Protein AF-A0A2V6X4W9-F1 (afdb_monomer)

Foldseek 3Di:
DAFEEEEEAQDPVVSVVVCVVSVVVRHHYDYDNALVRSLVVCVVPPGQAYEFEQDGPPDGRVVSLVVLCVDPSRVPRYYHYDYPDDDDPPPD

pLDDT: mean 92.07, std 12.54, range [44.91, 98.44]

Secondary structure (DSSP, 8-state):
-PPEEEEE-SSHHHHHHHHHHHHHTT-EEEEESSHHHHHHHHHHS--SEEEE-SS-SSS-HHHHHHHHHHSTTTTTS-EEE--S--S-----

Sequence (92 aa):
MAQEVLVVEDEPDIRRLIVLHLERDGFRCRTASNGPEALREARAVVPDLVVLDLMLPELDGLEVCRQLRRDASTAAVPIIMLTAKSDEVDRV

Nearest PDB structures (foldseek):
  6rh1-assembly1_C  TM=9.771E-01  e=4.136E-08  Thermotoga maritima
  3c3m-assembly1_A-2  TM=9.423E-01  e=3.621E-08  Methanoculleus marisnigri JR1
  3gt7-assembly1_A  TM=9.431E-01  e=3.703E-07  Syntrophus aciditrophicus SB
  4h60-assembly1_A  TM=9.564E-01  e=7.689E-07  Vibrio cholerae O395
  4hnr-assembly1_A  TM=9.604E-01  e=1.597E-06  Vibrio cholerae

Radius of gyration: 12.26 Å; Cα contacts (8 Å, |Δi|>4): 159; chains: 1; bounding box: 31×26×31 Å

Mean predicted aligned error: 4.44 Å

Solvent-accessible surface area (backbone atoms only — not comparable to full-atom values): 5168 Å² total; per-residue (Å²): 130,70,52,37,32,37,40,31,36,56,55,67,67,60,42,49,53,53,46,54,53,42,45,73,73,56,36,41,75,48,78,20,55,32,28,71,51,37,57,50,48,42,69,76,50,68,41,67,31,34,41,34,28,48,86,31,57,102,33,40,28,65,57,42,50,52,53,37,53,69,34,87,84,38,39,83,44,50,72,46,80,54,61,93,74,90,70,80,82,79,86,123

Structure (mmCIF, N/CA/C/O backbone):
data_AF-A0A2V6X4W9-F1
#
_entry.id   AF-A0A2V6X4W9-F1
#
loop_
_atom_site.group_PDB
_atom_site.id
_atom_site.type_symbol
_atom_site.label_atom_id
_atom_site.label_alt_id
_atom_site.label_comp_id
_atom_site.label_asym_id
_atom_site.label_entity_id
_atom_site.label_seq_id
_atom_site.pdbx_PDB_ins_code
_atom_site.Cartn_x
_atom_site.Cartn_y
_atom_site.Cartn_z
_atom_site.occupancy
_atom_site.B_iso_or_equiv
_atom_site.auth_seq_id
_atom_site.auth_comp_id
_atom_site.auth_asym_id
_atom_site.auth_atom_id
_atom_site.pdbx_PDB_model_num
ATOM 1 N N . MET A 1 1 ? -19.042 6.280 8.694 1.00 57.06 1 MET A N 1
ATOM 2 C CA . MET A 1 1 ? -17.777 6.995 8.412 1.00 57.06 1 MET A CA 1
ATOM 3 C C . MET A 1 1 ? -17.179 6.366 7.167 1.00 57.06 1 MET A C 1
ATOM 5 O O . MET A 1 1 ? -17.341 5.163 7.020 1.00 57.06 1 MET A O 1
ATOM 9 N N . ALA A 1 2 ? -16.587 7.144 6.259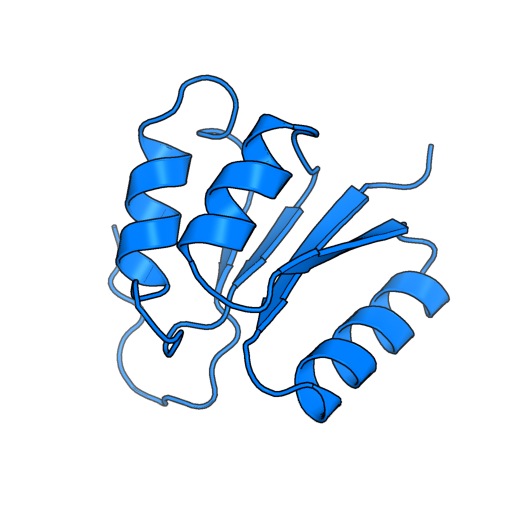 1.00 65.81 2 ALA A N 1
ATOM 10 C CA . ALA A 1 2 ? -15.958 6.579 5.064 1.00 65.81 2 ALA A CA 1
ATOM 11 C C . ALA A 1 2 ? -14.649 5.880 5.456 1.00 65.81 2 ALA A C 1
ATOM 13 O O . ALA A 1 2 ? -13.797 6.519 6.087 1.00 65.81 2 ALA A O 1
ATOM 14 N N . GLN A 1 3 ? -14.533 4.599 5.106 1.00 90.38 3 GLN A N 1
ATOM 15 C CA . GLN A 1 3 ? -13.349 3.779 5.363 1.00 90.38 3 GLN A CA 1
ATOM 16 C C . GLN A 1 3 ? -12.161 4.294 4.540 1.00 90.38 3 GLN A C 1
ATOM 18 O O . GLN A 1 3 ? -12.336 4.738 3.401 1.00 90.38 3 GLN A O 1
ATOM 23 N N . GLU A 1 4 ? -10.977 4.297 5.142 1.00 96.12 4 GLU A N 1
ATOM 24 C CA . GLU A 1 4 ? -9.744 4.829 4.566 1.00 96.12 4 GLU A CA 1
ATOM 25 C C . GLU A 1 4 ? -8.895 3.683 4.003 1.00 96.12 4 GLU A C 1
ATOM 27 O O . GLU A 1 4 ? -8.514 2.765 4.726 1.00 96.12 4 GLU A O 1
ATOM 32 N N . VAL A 1 5 ? -8.621 3.715 2.699 1.00 98.12 5 VAL A N 1
ATOM 33 C CA . VAL A 1 5 ? -7.848 2.692 1.985 1.00 98.12 5 VAL A CA 1
ATOM 34 C C . VAL A 1 5 ? -6.506 3.279 1.568 1.00 98.12 5 VAL A C 1
ATOM 36 O O . VAL A 1 5 ? -6.458 4.317 0.906 1.00 98.12 5 VAL A O 1
ATOM 39 N N . LEU A 1 6 ? -5.411 2.609 1.920 1.00 98.44 6 LEU A N 1
ATOM 40 C CA . LEU A 1 6 ? -4.084 2.935 1.406 1.00 98.44 6 LEU A CA 1
ATOM 41 C C . LEU A 1 6 ? -3.820 2.122 0.135 1.00 98.44 6 LEU A C 1
ATOM 43 O O . LEU A 1 6 ? -3.786 0.897 0.181 1.00 98.44 6 LEU A O 1
ATOM 47 N N . VAL A 1 7 ? -3.625 2.804 -0.990 1.00 98.38 7 VAL A N 1
ATOM 48 C CA . VAL A 1 7 ? -3.277 2.200 -2.282 1.00 98.38 7 VAL A CA 1
ATOM 49 C C . VAL A 1 7 ? -1.782 2.377 -2.526 1.00 98.38 7 VAL A C 1
ATOM 51 O O . VAL A 1 7 ? -1.298 3.508 -2.602 1.00 98.38 7 VAL A O 1
ATOM 54 N N . VAL A 1 8 ? -1.057 1.272 -2.653 1.00 98.31 8 VAL A N 1
ATOM 55 C CA . VAL A 1 8 ? 0.391 1.238 -2.867 1.00 98.31 8 VAL A CA 1
ATOM 56 C C . VAL A 1 8 ? 0.672 0.584 -4.212 1.00 98.31 8 VAL A C 1
ATOM 58 O O . VAL A 1 8 ? 0.460 -0.612 -4.377 1.00 98.31 8 VAL A O 1
ATOM 61 N N . GLU A 1 9 ? 1.108 1.393 -5.165 1.00 97.75 9 GLU A N 1
ATOM 62 C CA . GLU A 1 9 ? 1.283 1.024 -6.572 1.00 97.75 9 GLU A CA 1
ATOM 63 C C . GLU A 1 9 ? 2.247 2.044 -7.175 1.00 97.75 9 GLU A C 1
ATOM 65 O O . GLU A 1 9 ? 2.043 3.243 -6.962 1.00 97.75 9 GLU A O 1
ATOM 70 N N . ASP A 1 10 ? 3.298 1.637 -7.877 1.00 97.12 10 ASP A N 1
ATOM 71 C CA . ASP A 1 10 ? 4.278 2.572 -8.433 1.00 97.12 10 ASP A CA 1
ATOM 72 C C . ASP A 1 10 ? 3.818 3.144 -9.779 1.00 97.12 10 ASP A C 1
ATOM 74 O O . ASP A 1 10 ? 4.001 4.346 -10.023 1.00 97.12 10 ASP A O 1
ATOM 78 N N . GLU A 1 11 ? 3.081 2.368 -10.578 1.00 96.88 11 GLU A N 1
ATOM 79 C CA . GLU A 1 11 ? 2.547 2.800 -11.869 1.00 96.88 11 GLU A CA 1
ATOM 80 C C . GLU A 1 11 ? 1.398 3.824 -11.702 1.00 96.88 11 GLU A C 1
ATOM 82 O O . GLU A 1 11 ? 0.304 3.489 -11.230 1.00 96.88 11 GLU A O 1
ATOM 87 N N . PRO A 1 12 ? 1.577 5.103 -12.103 1.00 96.81 12 PRO A N 1
ATOM 88 C CA . PRO A 1 12 ? 0.600 6.160 -11.822 1.00 96.81 12 PRO A CA 1
ATOM 89 C C . PRO A 1 12 ? -0.790 5.910 -12.411 1.00 96.81 12 PRO A C 1
ATOM 91 O O . PRO A 1 12 ? -1.792 6.254 -11.777 1.00 96.81 12 PRO A O 1
ATOM 94 N N . ASP A 1 13 ? -0.855 5.309 -13.599 1.00 96.94 13 ASP A N 1
ATOM 95 C CA . ASP A 1 13 ? -2.113 5.034 -14.294 1.00 96.94 13 ASP A CA 1
ATOM 96 C C . ASP A 1 13 ? -2.910 3.924 -13.593 1.00 96.94 13 ASP A C 1
ATOM 98 O O . ASP A 1 13 ? -4.117 4.075 -13.377 1.00 96.94 13 ASP A O 1
ATOM 102 N N . ILE A 1 14 ? -2.237 2.855 -13.150 1.00 96.38 14 ILE A N 1
ATOM 103 C CA . ILE A 1 14 ? -2.850 1.765 -12.376 1.00 96.38 14 ILE A CA 1
ATOM 104 C C . ILE A 1 14 ? -3.319 2.296 -11.021 1.00 96.38 14 ILE A C 1
ATOM 106 O O . ILE A 1 14 ? -4.487 2.131 -10.653 1.00 96.38 14 ILE A O 1
ATOM 110 N N . ARG A 1 15 ? -2.455 3.036 -10.315 1.00 97.75 15 ARG A N 1
ATOM 111 C CA . ARG A 1 15 ? -2.791 3.663 -9.031 1.00 97.75 15 ARG A CA 1
ATOM 112 C C . ARG A 1 15 ? -4.022 4.555 -9.152 1.00 97.75 15 ARG A C 1
ATOM 114 O O . ARG A 1 15 ? -4.934 4.478 -8.327 1.00 97.75 15 ARG A O 1
ATOM 121 N N . ARG A 1 16 ? -4.083 5.387 -10.199 1.00 97.88 16 ARG A N 1
ATOM 122 C CA . ARG A 1 16 ? -5.224 6.274 -10.452 1.00 97.88 16 ARG A CA 1
ATOM 123 C C . ARG A 1 16 ? -6.499 5.491 -10.749 1.00 97.88 16 ARG A C 1
ATOM 125 O O . ARG A 1 16 ? -7.563 5.896 -10.277 1.00 97.88 16 ARG A O 1
ATOM 132 N N . LEU A 1 17 ? -6.405 4.394 -11.498 1.00 97.69 17 LEU A N 1
ATOM 133 C CA . LEU A 1 17 ? -7.540 3.528 -11.802 1.00 97.69 17 LEU A CA 1
ATOM 134 C C . LEU A 1 17 ? -8.121 2.895 -10.531 1.00 97.69 17 LEU A C 1
ATOM 136 O O . LEU A 1 17 ? -9.339 2.923 -10.352 1.00 97.69 17 LEU A O 1
ATOM 140 N N . ILE A 1 18 ? -7.273 2.371 -9.642 1.00 97.44 18 ILE A N 1
ATOM 141 C CA . ILE A 1 18 ? -7.695 1.770 -8.367 1.00 97.44 18 ILE A CA 1
ATOM 142 C C . ILE A 1 18 ? -8.399 2.817 -7.497 1.00 97.44 18 ILE A C 1
ATOM 144 O O . ILE A 1 18 ? -9.528 2.595 -7.056 1.00 97.44 18 ILE A O 1
ATOM 148 N N . VAL A 1 19 ? -7.769 3.983 -7.309 1.00 98.06 19 VAL A N 1
ATOM 149 C CA . VAL A 1 19 ? -8.334 5.092 -6.523 1.00 98.06 19 VAL A CA 1
ATOM 150 C C . VAL A 1 19 ? -9.692 5.521 -7.073 1.00 98.06 19 VAL A C 1
ATOM 152 O O . VAL A 1 19 ? -10.641 5.644 -6.307 1.00 98.06 19 VAL A O 1
ATOM 155 N N . LEU A 1 20 ? -9.824 5.685 -8.394 1.00 98.12 20 LEU A N 1
ATOM 156 C CA . LEU A 1 20 ? -11.088 6.086 -9.016 1.00 98.12 20 LEU A CA 1
ATOM 157 C C . LEU A 1 20 ? -12.230 5.110 -8.696 1.00 98.12 20 LEU A C 1
ATOM 159 O O . LEU A 1 20 ? -13.354 5.550 -8.464 1.00 98.12 20 LEU A O 1
ATOM 163 N N . HIS A 1 21 ? -11.973 3.801 -8.710 1.00 97.31 21 HIS A N 1
ATOM 164 C CA . HIS A 1 21 ? -13.002 2.805 -8.401 1.00 97.31 21 HIS A CA 1
ATOM 165 C C . HIS A 1 21 ? -13.376 2.821 -6.916 1.00 97.31 21 HIS A C 1
ATOM 167 O O . HIS A 1 21 ? -14.559 2.881 -6.594 1.00 97.31 21 HIS A O 1
ATOM 173 N N . LEU A 1 22 ? -12.386 2.862 -6.022 1.00 97.00 22 LEU A N 1
ATOM 174 C CA . LEU A 1 22 ? -12.621 2.926 -4.578 1.00 97.00 22 LEU A CA 1
ATOM 175 C C . LEU A 1 22 ? -13.369 4.206 -4.166 1.00 97.00 22 LEU A C 1
ATOM 177 O O . LEU A 1 22 ? -14.332 4.149 -3.404 1.00 97.00 22 LEU A O 1
ATOM 181 N N . GLU A 1 23 ? -12.983 5.366 -4.700 1.00 96.88 23 GLU A N 1
ATOM 182 C CA . GLU A 1 23 ? -13.667 6.634 -4.415 1.00 96.88 23 GLU A CA 1
ATOM 183 C C . GLU A 1 23 ? -15.114 6.633 -4.928 1.00 96.88 23 GLU A C 1
ATOM 185 O O . GLU A 1 23 ? -16.008 7.150 -4.254 1.00 96.88 23 GLU A O 1
ATOM 190 N N . ARG A 1 24 ? -15.378 6.013 -6.089 1.00 96.81 24 ARG A N 1
ATOM 191 C CA . ARG A 1 24 ? -16.745 5.838 -6.615 1.00 96.81 24 ARG A CA 1
ATOM 192 C C . ARG A 1 24 ? -17.621 4.975 -5.708 1.00 96.81 24 ARG A C 1
ATOM 194 O O . ARG A 1 24 ? -18.821 5.233 -5.634 1.00 96.81 24 ARG A O 1
ATOM 201 N N . ASP A 1 25 ? -17.024 4.020 -5.004 1.00 95.50 25 ASP A N 1
ATOM 202 C CA . ASP A 1 25 ? -17.706 3.157 -4.037 1.00 95.50 25 ASP A CA 1
ATOM 203 C C . ASP A 1 25 ? -17.797 3.787 -2.628 1.00 95.50 25 ASP A C 1
ATOM 205 O O . ASP A 1 25 ? -18.355 3.192 -1.706 1.00 95.50 25 ASP A O 1
ATOM 209 N N . GLY A 1 26 ? -17.311 5.023 -2.456 1.00 96.25 26 GLY A N 1
ATOM 210 C CA . GLY A 1 26 ? -17.456 5.810 -1.227 1.00 96.25 26 GLY A CA 1
ATOM 211 C C . GLY A 1 26 ? -16.309 5.672 -0.221 1.00 96.25 26 GLY A C 1
ATOM 212 O O . GLY A 1 26 ? -16.431 6.155 0.910 1.00 96.25 26 GLY A O 1
ATOM 213 N N . PHE A 1 27 ? -15.197 5.045 -0.610 1.00 97.19 27 PHE A N 1
ATOM 214 C CA . PHE A 1 27 ? -13.977 4.992 0.195 1.00 97.19 27 PHE A CA 1
ATOM 215 C C . PHE A 1 27 ? -13.177 6.294 0.084 1.00 97.19 27 PHE A C 1
ATOM 217 O O . PHE A 1 27 ? -13.256 7.018 -0.907 1.00 97.19 27 PHE A O 1
ATOM 224 N N . ARG A 1 28 ? -12.370 6.591 1.107 1.00 97.19 28 ARG A N 1
ATOM 225 C CA . ARG A 1 28 ? -11.323 7.619 1.021 1.00 97.19 28 ARG A CA 1
ATOM 226 C C . ARG A 1 28 ? -10.002 6.937 0.720 1.00 97.19 28 ARG A C 1
ATOM 228 O O . ARG A 1 28 ? -9.685 5.942 1.364 1.00 97.19 28 ARG A O 1
ATOM 235 N N . CYS A 1 29 ? -9.225 7.482 -0.206 1.00 96.94 29 CYS A N 1
ATOM 236 C CA . CYS A 1 29 ? -7.954 6.885 -0.592 1.00 96.94 29 CYS A CA 1
ATOM 237 C C . CYS A 1 29 ? -6.765 7.742 -0.157 1.00 96.94 29 CYS A C 1
ATOM 239 O O . CYS A 1 29 ? -6.733 8.951 -0.386 1.00 96.94 29 CYS A O 1
ATOM 241 N N . ARG A 1 30 ? -5.756 7.084 0.415 1.00 97.69 30 ARG A N 1
ATOM 242 C CA . ARG A 1 30 ? -4.371 7.566 0.443 1.00 97.69 30 ARG A CA 1
ATOM 243 C C . ARG A 1 30 ? -3.552 6.760 -0.543 1.00 97.69 30 ARG A C 1
ATOM 245 O O . ARG A 1 30 ? -3.890 5.620 -0.849 1.00 97.69 30 ARG A O 1
ATOM 252 N N . THR A 1 31 ? -2.470 7.348 -1.026 1.00 98.19 31 THR A N 1
ATOM 253 C CA . THR A 1 31 ? -1.618 6.723 -2.033 1.00 98.19 31 THR A CA 1
ATOM 254 C C . THR A 1 31 ? -0.169 6.716 -1.599 1.00 98.19 31 THR A C 1
ATOM 256 O O . THR A 1 31 ? 0.296 7.698 -1.027 1.00 98.19 31 THR A O 1
ATOM 259 N N . ALA A 1 32 ? 0.541 5.655 -1.960 1.00 98.06 32 ALA A N 1
ATOM 260 C CA . ALA A 1 32 ? 1.991 5.584 -1.935 1.00 98.06 32 ALA A CA 1
ATOM 261 C C . ALA A 1 32 ? 2.499 4.997 -3.258 1.00 98.06 32 ALA A C 1
ATOM 263 O O . ALA A 1 32 ? 1.814 4.195 -3.891 1.00 98.06 32 ALA A O 1
ATOM 264 N N . SER A 1 33 ? 3.688 5.420 -3.670 1.00 97.38 33 SER A N 1
ATOM 265 C CA . SER A 1 33 ? 4.333 5.032 -4.930 1.00 97.38 33 SER A CA 1
ATOM 266 C C . SER A 1 33 ? 5.527 4.094 -4.749 1.00 97.38 33 SER A C 1
ATOM 268 O O . SER A 1 33 ? 6.102 3.627 -5.725 1.00 97.38 33 SER A O 1
ATOM 270 N N . ASN A 1 34 ? 5.915 3.820 -3.503 1.00 97.62 34 ASN A N 1
ATOM 271 C CA . ASN A 1 34 ? 6.978 2.888 -3.144 1.00 97.62 34 ASN A CA 1
ATOM 272 C C . ASN A 1 34 ? 6.775 2.368 -1.711 1.00 97.62 34 ASN A C 1
ATOM 274 O O . ASN A 1 34 ? 5.927 2.865 -0.958 1.00 97.62 34 ASN A O 1
ATOM 278 N N . GLY A 1 35 ? 7.561 1.364 -1.318 1.00 97.00 35 GLY A N 1
ATOM 279 C CA . GLY A 1 35 ? 7.435 0.750 0.004 1.00 97.00 35 GLY A CA 1
ATOM 280 C C . GLY A 1 35 ? 7.728 1.686 1.190 1.00 97.00 35 GLY A C 1
ATOM 281 O 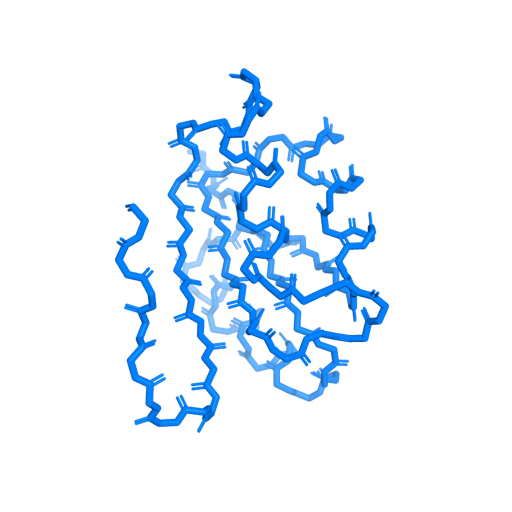O . GLY A 1 35 ? 6.936 1.704 2.137 1.00 97.00 35 GLY A O 1
ATOM 282 N N . PRO A 1 36 ? 8.801 2.504 1.185 1.00 97.88 36 PRO A N 1
ATOM 283 C CA . PRO A 1 36 ? 9.054 3.464 2.264 1.00 97.88 36 PRO A CA 1
ATOM 284 C C . PRO A 1 36 ? 7.921 4.477 2.469 1.00 97.88 36 PRO A C 1
ATOM 286 O O . PRO A 1 36 ? 7.544 4.768 3.608 1.00 97.88 36 PRO A O 1
ATOM 289 N N . GLU A 1 37 ? 7.343 4.990 1.381 1.00 98.19 37 GLU A N 1
ATOM 290 C CA . GLU A 1 37 ? 6.183 5.875 1.430 1.00 98.19 37 GLU A CA 1
ATOM 291 C C . GLU A 1 37 ? 4.961 5.156 2.010 1.00 98.19 37 GLU A C 1
ATOM 293 O O . GLU A 1 37 ? 4.295 5.710 2.884 1.00 98.19 37 GLU A O 1
ATOM 298 N N . ALA A 1 38 ? 4.717 3.903 1.613 1.00 97.94 38 ALA A N 1
ATOM 299 C CA . ALA A 1 38 ? 3.613 3.101 2.134 1.00 97.94 38 ALA A CA 1
ATOM 300 C C . ALA A 1 38 ? 3.687 2.921 3.654 1.00 97.94 38 ALA A C 1
ATOM 302 O O . ALA A 1 38 ? 2.702 3.142 4.358 1.00 97.94 38 ALA A O 1
ATOM 303 N N . LEU A 1 39 ? 4.868 2.581 4.179 1.00 98.00 39 LEU A N 1
ATOM 304 C CA . LEU A 1 39 ? 5.087 2.424 5.619 1.00 98.00 39 LEU A CA 1
ATOM 305 C C . LEU A 1 39 ? 4.915 3.747 6.373 1.00 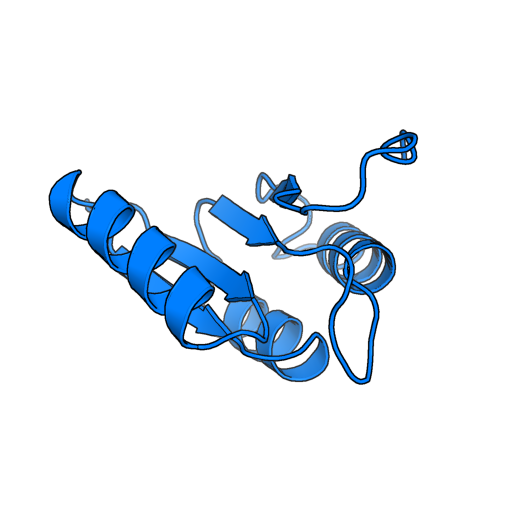98.00 39 LEU A C 1
ATOM 307 O O . LEU A 1 39 ? 4.386 3.765 7.486 1.00 98.00 39 LEU A O 1
ATOM 311 N N . ARG A 1 40 ? 5.361 4.86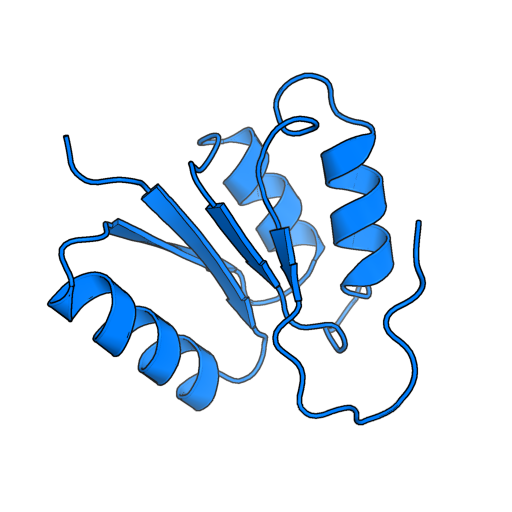1 5.781 1.00 97.81 40 ARG A N 1
ATOM 312 C CA . ARG A 1 40 ? 5.199 6.201 6.358 1.00 97.81 40 ARG A CA 1
ATOM 313 C C . ARG A 1 40 ? 3.724 6.594 6.433 1.00 97.81 40 ARG A C 1
ATOM 315 O O . ARG A 1 40 ? 3.278 7.026 7.494 1.00 97.81 40 ARG A O 1
ATOM 322 N N . GLU A 1 41 ? 2.978 6.432 5.344 1.00 97.81 41 GLU A N 1
ATOM 323 C CA . GLU A 1 41 ? 1.554 6.780 5.284 1.00 97.81 41 GLU A CA 1
ATOM 324 C C . GLU A 1 41 ? 0.711 5.882 6.201 1.00 97.81 41 GLU A C 1
ATOM 326 O O . GLU A 1 41 ? -0.096 6.402 6.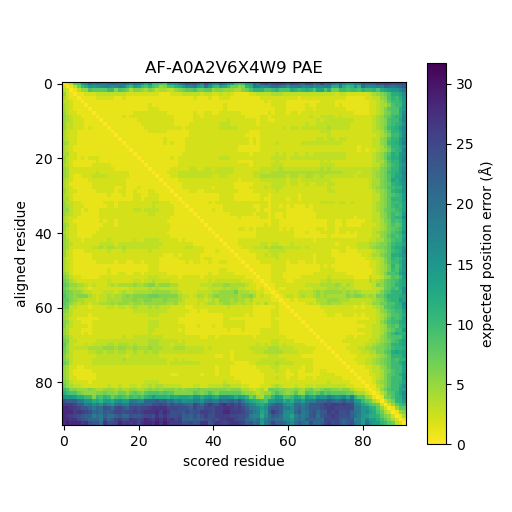969 1.00 97.81 41 GLU A O 1
ATOM 331 N N . ALA A 1 42 ? 0.961 4.566 6.220 1.00 97.44 42 ALA A N 1
ATOM 332 C CA . ALA A 1 42 ? 0.232 3.622 7.074 1.00 97.44 42 ALA A CA 1
ATOM 333 C C . ALA A 1 42 ? 0.411 3.889 8.580 1.00 97.44 42 ALA A C 1
ATOM 335 O O . ALA A 1 42 ? -0.491 3.619 9.369 1.00 97.44 42 ALA A O 1
ATOM 336 N N . ARG A 1 43 ? 1.570 4.422 8.991 1.00 95.69 43 ARG A N 1
ATOM 337 C CA . ARG A 1 43 ? 1.829 4.827 10.385 1.00 95.69 43 ARG A CA 1
ATOM 338 C C . ARG A 1 43 ? 1.279 6.210 10.712 1.00 95.69 43 ARG A C 1
ATOM 340 O O . ARG A 1 43 ? 0.926 6.464 11.860 1.00 95.69 43 ARG A O 1
ATOM 347 N N . ALA A 1 44 ? 1.247 7.115 9.734 1.00 95.94 44 ALA A N 1
ATOM 348 C CA . ALA A 1 44 ? 0.705 8.456 9.922 1.00 95.94 44 ALA A CA 1
ATOM 349 C C . ALA A 1 44 ? -0.815 8.414 10.117 1.00 95.94 44 ALA A C 1
ATOM 351 O O . ALA A 1 44 ? -1.344 9.098 10.994 1.00 95.94 44 ALA A O 1
ATOM 352 N N . VAL A 1 45 ? -1.504 7.594 9.321 1.00 95.44 45 VAL A N 1
ATOM 353 C CA . VAL A 1 45 ? -2.932 7.313 9.457 1.00 95.44 45 VAL A CA 1
ATOM 354 C C . VAL A 1 45 ? -3.147 5.829 9.209 1.00 95.44 45 VAL A C 1
ATOM 356 O O . VAL A 1 45 ? -2.989 5.364 8.084 1.00 95.44 45 VAL A O 1
ATOM 359 N N . VAL A 1 46 ? -3.511 5.099 10.267 1.00 96.81 46 VAL A N 1
ATOM 360 C CA . VAL A 1 46 ? -3.782 3.658 10.187 1.00 96.81 46 VAL A CA 1
ATOM 361 C C . VAL A 1 46 ? -5.008 3.442 9.294 1.00 96.81 46 VAL A C 1
ATOM 363 O O . VAL A 1 46 ? -6.097 3.881 9.674 1.00 96.81 46 VAL A O 1
ATOM 366 N N . PRO A 1 47 ? -4.857 2.810 8.116 1.00 97.62 47 PRO A N 1
ATOM 367 C CA . PRO A 1 47 ? -5.964 2.622 7.192 1.00 97.62 47 PRO A CA 1
ATOM 368 C C . PRO A 1 47 ? -6.832 1.430 7.614 1.00 97.62 47 PRO A C 1
ATOM 370 O O . PRO A 1 47 ? -6.390 0.536 8.336 1.00 97.62 47 PRO A O 1
ATOM 373 N N . ASP A 1 48 ? -8.061 1.387 7.108 1.00 97.88 48 ASP A N 1
ATOM 374 C CA . ASP A 1 48 ? -8.970 0.250 7.270 1.00 97.88 48 ASP A CA 1
ATOM 375 C C . ASP A 1 48 ? -8.604 -0.920 6.335 1.00 97.88 48 ASP A C 1
ATOM 377 O O . ASP A 1 48 ? -8.991 -2.059 6.589 1.00 97.88 48 ASP A O 1
ATOM 381 N N . LEU A 1 49 ? -7.877 -0.644 5.245 1.00 97.56 49 LEU A N 1
ATOM 382 C 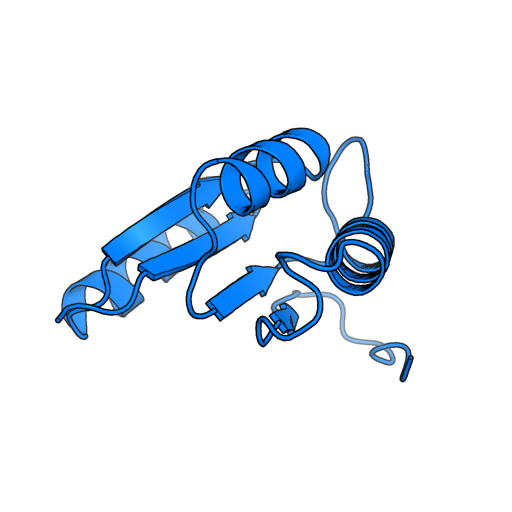CA . LEU A 1 49 ? -7.424 -1.614 4.244 1.00 97.56 49 LEU A CA 1
ATOM 383 C C . LEU A 1 49 ? -6.173 -1.098 3.521 1.00 97.56 49 LEU A C 1
ATOM 385 O O . LEU A 1 49 ? -6.076 0.092 3.215 1.00 97.56 49 LEU A O 1
ATOM 389 N N . VAL A 1 50 ? -5.256 -1.999 3.172 1.00 98.31 50 VAL A N 1
ATOM 390 C CA . VAL A 1 50 ? -4.160 -1.717 2.233 1.00 98.31 50 VAL A CA 1
ATOM 391 C C . VAL A 1 50 ? -4.362 -2.526 0.954 1.00 98.31 50 VAL A C 1
ATOM 393 O O . VAL A 1 50 ? -4.527 -3.744 1.010 1.00 98.31 50 VAL A O 1
ATOM 396 N N . VAL A 1 51 ? -4.320 -1.860 -0.197 1.00 98.00 51 VAL A N 1
ATOM 397 C CA . VAL A 1 51 ? -4.142 -2.487 -1.513 1.00 98.00 51 VAL A CA 1
ATOM 398 C C . VAL A 1 51 ? -2.677 -2.316 -1.882 1.00 98.00 51 VAL A C 1
ATOM 400 O O . VAL A 1 51 ? -2.200 -1.185 -1.934 1.00 98.00 51 VAL A O 1
ATOM 403 N N . LEU A 1 52 ? -1.962 -3.419 -2.073 1.00 98.06 52 LEU A N 1
ATOM 404 C CA . LEU A 1 52 ? -0.505 -3.432 -2.162 1.00 98.06 52 LEU A CA 1
ATOM 405 C C . LEU A 1 52 ? -0.047 -4.185 -3.407 1.00 98.06 52 LEU A C 1
ATOM 407 O O . LEU A 1 52 ? -0.309 -5.384 -3.524 1.00 98.06 52 LEU A O 1
ATOM 411 N N . ASP A 1 53 ? 0.660 -3.506 -4.306 1.00 96.50 53 ASP A N 1
ATOM 412 C CA . ASP A 1 53 ? 1.407 -4.202 -5.347 1.00 96.50 53 ASP A CA 1
ATOM 413 C C . ASP A 1 53 ? 2.643 -4.906 -4.768 1.00 96.50 53 ASP A C 1
ATOM 415 O O . ASP A 1 53 ? 3.228 -4.514 -3.753 1.00 96.50 53 ASP A O 1
ATOM 419 N N . LEU A 1 54 ? 3.000 -6.016 -5.406 1.00 94.00 54 LEU A N 1
ATOM 420 C CA . LEU A 1 54 ? 4.145 -6.838 -5.059 1.00 94.00 54 LEU A CA 1
ATOM 421 C C . LEU A 1 54 ? 5.463 -6.243 -5.578 1.00 94.00 54 LEU A C 1
ATOM 423 O O . LEU A 1 54 ? 6.491 -6.373 -4.910 1.00 94.00 54 LEU A O 1
ATOM 427 N N . MET A 1 55 ? 5.453 -5.637 -6.764 1.00 91.06 55 MET A N 1
ATOM 428 C CA . MET A 1 55 ? 6.638 -5.201 -7.500 1.00 91.06 55 MET A CA 1
ATOM 429 C C . MET A 1 55 ? 6.869 -3.701 -7.339 1.00 91.06 55 MET A C 1
ATOM 431 O O . MET A 1 55 ? 6.843 -2.943 -8.295 1.00 91.06 55 MET A O 1
ATOM 435 N N . LEU A 1 56 ? 7.190 -3.284 -6.119 1.00 93.31 56 LEU A N 1
ATOM 436 C CA . LEU A 1 56 ? 7.498 -1.888 -5.833 1.00 93.31 56 LEU A CA 1
ATOM 437 C C . LEU A 1 56 ? 8.996 -1.577 -5.991 1.00 93.31 56 LEU A C 1
ATOM 439 O O . LEU A 1 56 ? 9.848 -2.431 -5.711 1.00 93.31 56 LEU A O 1
ATOM 443 N N . PRO A 1 57 ? 9.352 -0.333 -6.356 1.00 86.94 57 PRO A N 1
ATOM 444 C CA . PRO A 1 57 ? 10.723 0.140 -6.277 1.00 86.94 57 PRO A CA 1
ATOM 445 C C . PRO A 1 57 ? 11.171 0.271 -4.815 1.00 86.94 57 PRO A C 1
ATOM 447 O O . PRO A 1 57 ? 10.370 0.507 -3.907 1.00 86.94 57 PRO A O 1
ATOM 450 N N . GLU A 1 58 ? 12.487 0.170 -4.606 1.00 91.44 58 GLU A N 1
ATOM 451 C CA . GLU A 1 58 ? 13.196 0.296 -3.319 1.00 91.44 58 GLU A CA 1
ATOM 452 C C . GLU A 1 58 ? 12.940 -0.838 -2.314 1.00 91.44 58 GLU A C 1
ATOM 454 O O . GLU A 1 58 ? 13.897 -1.407 -1.787 1.00 91.44 58 GLU A O 1
ATOM 459 N N . LEU A 1 59 ? 11.678 -1.175 -2.052 1.00 91.69 59 LEU A N 1
ATOM 460 C CA . LEU A 1 59 ? 11.266 -2.189 -1.088 1.00 91.69 59 LEU A CA 1
ATOM 461 C C . LEU A 1 59 ? 10.073 -2.963 -1.640 1.00 91.69 59 LEU A C 1
ATOM 463 O O . LEU A 1 59 ? 9.030 -2.367 -1.897 1.00 91.69 59 LEU A O 1
ATOM 467 N N . ASP A 1 60 ? 10.223 -4.278 -1.784 1.00 93.00 60 ASP A N 1
ATOM 468 C CA . ASP A 1 60 ? 9.185 -5.131 -2.355 1.00 93.00 60 ASP A CA 1
ATOM 469 C C . ASP A 1 60 ? 7.915 -5.185 -1.484 1.00 93.00 60 ASP A C 1
ATOM 471 O O . ASP A 1 60 ? 7.947 -4.988 -0.263 1.00 93.00 60 ASP A O 1
ATOM 475 N N . GLY A 1 61 ? 6.776 -5.485 -2.113 1.00 94.31 61 GLY A N 1
ATOM 476 C CA . GLY A 1 61 ? 5.479 -5.503 -1.440 1.00 94.31 61 GLY A CA 1
ATOM 477 C C . GLY A 1 61 ? 5.345 -6.571 -0.347 1.00 94.31 61 GLY A C 1
ATOM 478 O O . GLY A 1 61 ? 4.626 -6.355 0.630 1.00 94.31 61 GLY A O 1
ATOM 479 N N . LEU A 1 62 ? 6.051 -7.707 -0.431 1.00 95.31 62 LEU A N 1
ATOM 480 C CA . LEU A 1 62 ? 6.033 -8.698 0.655 1.00 95.31 62 LEU A CA 1
ATOM 481 C C . LEU A 1 62 ? 6.769 -8.171 1.880 1.00 95.31 62 LEU A C 1
ATOM 483 O O . LEU A 1 62 ? 6.309 -8.387 3.002 1.00 95.31 62 LEU A O 1
ATOM 487 N N . GLU A 1 63 ? 7.885 -7.473 1.697 1.00 96.94 63 GLU A N 1
ATOM 488 C CA . GLU A 1 63 ? 8.612 -6.869 2.808 1.00 96.94 63 GLU A CA 1
ATOM 489 C C . GLU A 1 63 ? 7.828 -5.706 3.431 1.00 96.94 63 GLU A C 1
ATOM 491 O O . GLU A 1 63 ? 7.750 -5.617 4.659 1.00 96.94 63 GLU A O 1
ATOM 496 N N . VAL A 1 64 ? 7.137 -4.886 2.629 1.00 97.69 64 VAL A N 1
ATOM 497 C CA . VAL A 1 64 ? 6.167 -3.901 3.147 1.00 97.69 64 VAL A CA 1
ATOM 498 C C . VAL A 1 64 ? 5.103 -4.594 4.004 1.00 97.69 64 VAL A C 1
ATOM 500 O O . VAL A 1 64 ? 4.884 -4.203 5.153 1.00 97.69 64 VAL A O 1
ATOM 503 N N . CYS A 1 65 ? 4.487 -5.666 3.494 1.00 97.06 65 CYS A N 1
ATOM 504 C CA . CYS A 1 65 ? 3.492 -6.452 4.226 1.00 97.06 65 CYS A CA 1
ATOM 505 C C . CYS A 1 65 ? 4.057 -7.003 5.547 1.00 97.06 65 CYS A C 1
ATOM 507 O O . CYS A 1 65 ? 3.438 -6.848 6.604 1.00 97.06 65 CYS A O 1
ATOM 509 N N . ARG A 1 66 ? 5.265 -7.582 5.525 1.00 97.56 66 ARG A N 1
ATOM 510 C CA . ARG A 1 66 ? 5.951 -8.094 6.723 1.00 97.56 66 ARG A CA 1
ATOM 511 C C . ARG A 1 66 ? 6.200 -6.996 7.753 1.00 97.56 66 ARG A C 1
ATOM 513 O O . ARG A 1 66 ? 6.012 -7.238 8.946 1.00 97.56 66 ARG A O 1
ATOM 520 N N . GLN A 1 67 ? 6.596 -5.799 7.330 1.00 97.94 67 GLN A N 1
ATOM 521 C CA . GLN A 1 67 ? 6.837 -4.685 8.247 1.00 97.94 67 GLN A CA 1
ATOM 522 C C . GLN A 1 67 ? 5.548 -4.127 8.853 1.00 97.94 67 GLN A C 1
ATOM 524 O O . GLN A 1 67 ? 5.529 -3.867 10.056 1.00 97.94 67 GLN A O 1
ATOM 529 N N . LEU A 1 68 ? 4.464 -4.024 8.077 1.00 97.44 68 LEU A N 1
ATOM 530 C CA . LEU A 1 68 ? 3.142 -3.666 8.604 1.00 97.44 68 LEU A CA 1
ATOM 531 C C . LEU A 1 68 ? 2.645 -4.710 9.620 1.00 97.44 68 LEU A C 1
ATOM 533 O O . LEU A 1 68 ? 2.188 -4.369 10.705 1.00 97.44 68 LEU A O 1
ATOM 537 N N . ARG A 1 69 ? 2.823 -6.006 9.333 1.00 96.94 69 ARG A N 1
ATOM 538 C CA . ARG A 1 69 ? 2.456 -7.103 10.250 1.00 96.94 69 ARG A CA 1
ATOM 539 C C . ARG A 1 69 ? 3.237 -7.091 11.570 1.00 96.94 69 ARG A C 1
ATOM 541 O O . ARG A 1 69 ? 2.724 -7.573 12.576 1.00 96.94 69 ARG A O 1
ATOM 548 N N . ARG A 1 70 ? 4.472 -6.576 11.576 1.00 97.38 70 ARG A N 1
ATOM 549 C CA . ARG A 1 70 ? 5.331 -6.480 12.774 1.00 97.38 70 ARG A CA 1
A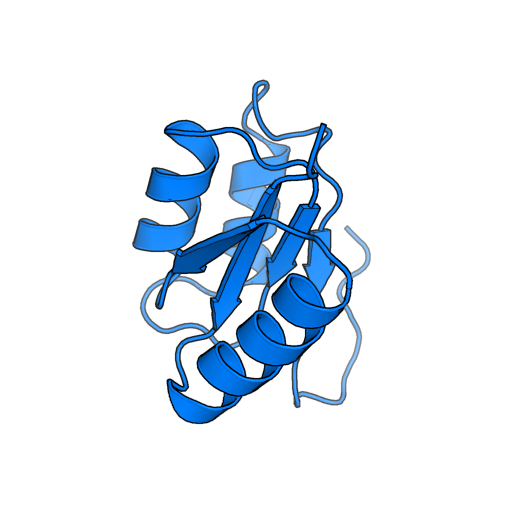TOM 550 C C . ARG A 1 70 ? 5.037 -5.257 13.642 1.00 97.38 70 ARG A C 1
ATOM 552 O O . ARG A 1 70 ? 5.420 -5.246 14.810 1.00 97.38 70 ARG A O 1
ATOM 559 N N . ASP A 1 71 ? 4.394 -4.236 13.091 1.00 95.94 71 ASP A N 1
ATOM 560 C CA . ASP A 1 71 ? 4.051 -3.013 13.808 1.00 95.94 71 ASP A CA 1
ATOM 561 C C . ASP A 1 71 ? 2.683 -3.172 14.483 1.00 95.94 71 ASP A C 1
ATOM 563 O O . ASP A 1 71 ? 1.667 -3.372 13.822 1.00 95.94 71 ASP A O 1
ATOM 567 N N . ALA A 1 72 ? 2.637 -3.061 15.814 1.00 96.56 72 ALA A N 1
ATOM 568 C CA . ALA A 1 72 ? 1.414 -3.267 16.592 1.00 96.56 72 ALA A CA 1
ATOM 569 C C . ALA A 1 72 ? 0.241 -2.368 16.152 1.00 96.56 72 ALA A C 1
ATOM 571 O O . ALA A 1 72 ? -0.913 -2.763 16.308 1.00 96.56 72 ALA A O 1
ATOM 572 N N . SER A 1 73 ? 0.524 -1.186 15.593 1.00 95.81 73 SER A N 1
ATOM 573 C CA . SER A 1 73 ? -0.505 -0.255 15.115 1.00 95.81 73 SER A CA 1
ATOM 574 C C . SER A 1 73 ? -1.150 -0.682 13.793 1.00 95.81 73 SER A C 1
ATOM 576 O O . SER A 1 73 ? -2.308 -0.352 13.554 1.00 95.81 73 SER A O 1
ATOM 578 N N . THR A 1 74 ? -0.434 -1.437 12.953 1.00 97.38 74 THR A N 1
ATOM 579 C CA . THR A 1 74 ? -0.890 -1.832 11.607 1.00 97.38 74 THR A CA 1
ATOM 580 C C . THR A 1 74 ? -1.029 -3.346 11.426 1.00 97.38 74 THR A C 1
ATOM 582 O O . THR A 1 74 ? -1.573 -3.795 10.419 1.00 97.38 74 THR A O 1
ATOM 585 N N . ALA A 1 75 ? -0.646 -4.154 12.421 1.00 97.19 75 ALA A N 1
ATOM 586 C CA . ALA A 1 75 ? -0.623 -5.615 12.329 1.00 97.19 75 ALA A CA 1
ATOM 587 C C . ALA A 1 75 ? -1.976 -6.239 11.950 1.00 97.19 75 ALA A C 1
ATOM 589 O O . ALA A 1 75 ? -2.024 -7.225 11.209 1.00 97.19 75 ALA A O 1
ATOM 590 N N . ALA A 1 76 ? -3.066 -5.647 12.445 1.00 96.50 76 ALA A N 1
ATOM 591 C CA . ALA A 1 76 ? -4.434 -6.103 12.218 1.00 96.50 76 ALA A CA 1
ATOM 592 C C . ALA A 1 76 ? -5.061 -5.566 10.920 1.00 96.50 76 ALA A C 1
ATOM 594 O O . ALA A 1 76 ? -6.150 -6.003 10.552 1.00 96.50 76 ALA A O 1
ATOM 595 N N . VAL A 1 77 ? -4.399 -4.635 10.227 1.00 97.38 77 VAL A N 1
ATOM 596 C CA . VAL A 1 77 ? -4.930 -4.040 9.000 1.00 97.38 77 VAL A CA 1
ATOM 597 C C . VAL A 1 77 ? -4.980 -5.117 7.908 1.00 97.38 77 VAL A C 1
ATOM 599 O O . VAL A 1 77 ? -3.970 -5.788 7.654 1.00 97.38 77 VAL A O 1
ATOM 602 N N . PRO A 1 78 ? -6.134 -5.350 7.262 1.00 97.50 78 PRO A N 1
ATOM 603 C CA . PRO A 1 78 ? -6.214 -6.274 6.141 1.00 97.50 78 PRO A CA 1
ATOM 604 C C . PRO A 1 78 ? -5.392 -5.741 4.960 1.00 97.50 78 PRO A C 1
ATOM 606 O O . PRO A 1 78 ? -5.372 -4.542 4.685 1.00 97.50 78 PRO A O 1
ATOM 609 N N . ILE A 1 79 ? -4.704 -6.645 4.262 1.00 97.50 79 ILE A N 1
ATOM 610 C CA . ILE A 1 79 ? -3.855 -6.320 3.109 1.00 97.50 79 ILE A CA 1
ATOM 611 C C . ILE A 1 79 ? -4.314 -7.198 1.948 1.00 97.50 79 ILE A C 1
ATOM 613 O O . ILE A 1 79 ? -4.352 -8.422 2.086 1.00 97.50 79 ILE A O 1
ATOM 617 N N . ILE A 1 80 ? -4.664 -6.577 0.824 1.00 96.00 80 ILE A N 1
ATOM 618 C CA . ILE A 1 80 ? -4.944 -7.249 -0.444 1.00 96.00 80 ILE A CA 1
ATOM 619 C C . ILE A 1 80 ? -3.739 -7.028 -1.347 1.00 96.00 80 ILE A C 1
ATOM 621 O O . ILE A 1 80 ? -3.436 -5.893 -1.712 1.00 96.00 80 ILE A O 1
ATOM 625 N N . MET A 1 81 ? -3.077 -8.121 -1.718 1.00 94.56 81 MET A N 1
ATOM 626 C CA . MET A 1 81 ? -2.051 -8.082 -2.752 1.00 94.56 81 MET A CA 1
ATOM 627 C C . MET A 1 81 ? -2.736 -7.974 -4.114 1.00 94.56 81 MET A C 1
ATOM 629 O O . MET A 1 81 ? -3.545 -8.836 -4.464 1.00 94.56 81 MET A O 1
ATOM 633 N N . LEU A 1 82 ? -2.420 -6.928 -4.870 1.00 92.75 82 LEU A N 1
ATOM 634 C CA . LEU A 1 82 ? -2.912 -6.724 -6.228 1.00 92.75 82 LEU A CA 1
ATOM 635 C C . LEU A 1 82 ? -1.704 -6.578 -7.142 1.00 92.75 82 LEU A C 1
ATOM 637 O O . LEU A 1 82 ? -1.068 -5.539 -7.135 1.00 92.75 82 LEU A O 1
ATOM 641 N N . THR A 1 83 ? -1.382 -7.624 -7.900 1.00 86.38 83 THR A N 1
ATOM 642 C CA . THR A 1 83 ? -0.199 -7.629 -8.763 1.00 86.38 83 THR A CA 1
ATOM 643 C C . THR A 1 83 ? -0.473 -8.343 -10.080 1.00 86.38 83 THR A C 1
ATOM 645 O O . THR A 1 83 ? -1.285 -9.269 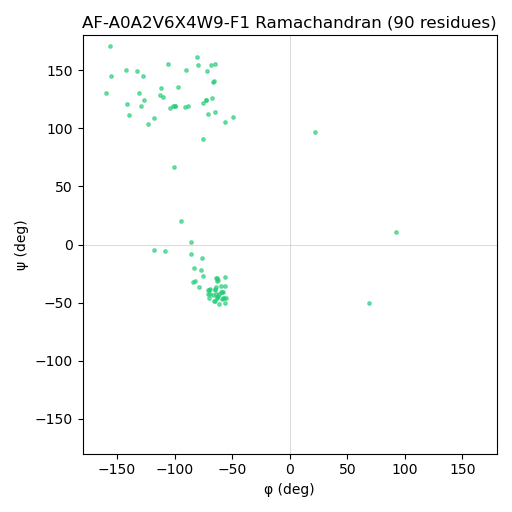-10.142 1.00 86.38 83 THR A O 1
ATOM 648 N N . ALA A 1 84 ? 0.223 -7.927 -11.138 1.00 81.31 84 ALA A N 1
ATOM 649 C CA . ALA A 1 84 ? 0.194 -8.595 -12.438 1.00 81.31 84 ALA A CA 1
ATOM 650 C C . ALA A 1 84 ? 1.026 -9.894 -12.466 1.00 81.31 84 ALA A C 1
ATOM 652 O O . ALA A 1 84 ? 0.925 -10.673 -13.416 1.00 81.31 84 ALA A O 1
ATOM 653 N N . LYS A 1 85 ? 1.857 -10.145 -11.443 1.00 75.31 85 LYS A N 1
ATOM 654 C CA . LYS A 1 85 ? 2.674 -11.359 -11.352 1.00 75.31 85 LYS A CA 1
ATOM 655 C C . LYS A 1 85 ? 1.800 -12.576 -11.025 1.00 75.31 85 LYS A C 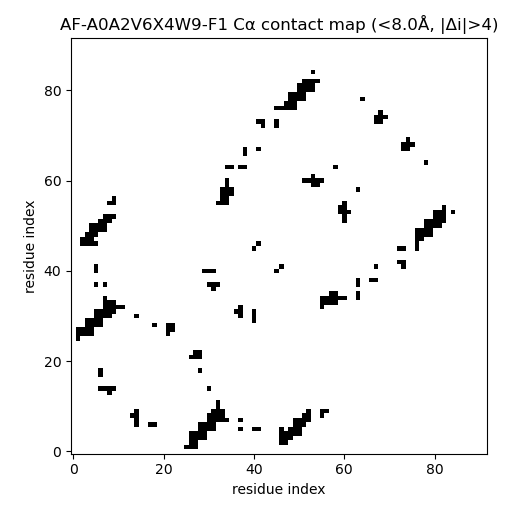1
ATOM 657 O O . LYS A 1 85 ? 1.102 -12.598 -10.017 1.00 75.31 85 LYS A O 1
ATOM 662 N N . SER A 1 86 ? 1.869 -13.607 -11.863 1.00 62.38 86 SER A N 1
ATOM 663 C CA . SER A 1 86 ? 0.948 -14.749 -11.836 1.00 62.38 86 SER A CA 1
ATOM 664 C C . SER A 1 86 ? 1.415 -15.976 -11.038 1.00 62.38 86 SER A C 1
ATOM 666 O O . SER A 1 86 ? 0.869 -17.048 -11.271 1.00 62.38 86 SER A O 1
ATOM 668 N N . ASP A 1 87 ? 2.365 -15.858 -10.099 1.00 61.00 87 ASP A N 1
ATOM 669 C CA . ASP A 1 87 ? 2.878 -17.020 -9.349 1.00 61.00 87 ASP A CA 1
ATOM 670 C C . ASP A 1 87 ? 2.918 -16.810 -7.826 1.00 61.00 87 ASP A C 1
ATOM 672 O O . ASP A 1 87 ? 3.417 -15.795 -7.340 1.00 61.00 87 ASP A O 1
ATOM 676 N N . GLU A 1 88 ? 2.360 -17.816 -7.134 1.00 55.28 88 GLU A N 1
ATOM 677 C CA . GLU A 1 88 ? 2.273 -18.092 -5.690 1.00 55.28 88 GLU A CA 1
ATOM 678 C C . GLU A 1 88 ? 2.436 -16.889 -4.750 1.00 55.28 88 GLU A C 1
ATOM 680 O O . GLU A 1 88 ? 3.533 -16.512 -4.338 1.00 55.28 88 GLU A O 1
ATOM 685 N N . VAL A 1 89 ? 1.290 -16.344 -4.326 1.00 55.19 89 VAL A N 1
ATOM 686 C CA . VAL A 1 89 ? 1.197 -15.503 -3.129 1.00 55.19 89 VAL A CA 1
ATOM 687 C C . VAL A 1 89 ? 1.743 -16.315 -1.952 1.00 55.19 89 VAL A C 1
ATOM 689 O O . VAL A 1 89 ? 1.091 -17.254 -1.489 1.00 55.19 89 VAL A O 1
ATOM 692 N N . ASP A 1 90 ? 2.953 -15.963 -1.518 1.00 52.72 90 ASP A N 1
ATOM 693 C CA . ASP A 1 90 ? 3.639 -16.511 -0.349 1.00 52.72 90 ASP A CA 1
ATOM 694 C C . ASP A 1 90 ? 2.660 -16.471 0.837 1.00 52.72 90 ASP A C 1
ATOM 696 O O . ASP A 1 90 ? 2.249 -15.400 1.296 1.00 52.72 90 ASP A O 1
ATOM 700 N N . ARG A 1 91 ? 2.183 -17.645 1.270 1.00 49.16 91 ARG A N 1
ATOM 701 C CA . ARG A 1 91 ? 1.301 -17.761 2.437 1.00 49.16 91 ARG A CA 1
ATOM 702 C C . ARG A 1 91 ? 2.165 -17.573 3.679 1.00 49.16 91 ARG A C 1
ATOM 704 O O . ARG A 1 91 ? 2.729 -18.542 4.181 1.00 49.16 91 ARG A O 1
ATOM 711 N N . VAL A 1 92 ? 2.282 -16.326 4.129 1.00 44.91 92 VAL A N 1
ATOM 712 C CA . VAL A 1 92 ? 2.844 -15.975 5.444 1.00 44.91 92 VAL A CA 1
ATOM 713 C C . VAL A 1 92 ? 1.853 -16.321 6.548 1.00 44.91 92 VAL A C 1
ATOM 715 O O . VAL A 1 92 ? 0.653 -16.004 6.378 1.00 44.91 92 VAL A O 1
#